Protein AF-G4ZUH8-F1 (afdb_monomer_lite)

Foldseek 3Di:
DPPPFDDWDKDFQKFFLCCLVCLVVVLVVCVVVVHDVVVSVCSNVVCCVQQVVVPPVGRSVVSRLVVSVVVVVVVCVVLVVVQKHKDKDQPDDQVVVCVVVVPDPRIGTRIMMTITHDDPVPDDPDDDDDDDCQQVDADVDPPHGPVVVVVPD

InterPro domains:
  IPR000415 Nitroreductase-like [G3DSA:3.40.109.10] (10-138)
  IPR000415 Nitroreductase-like [SSF55469] (45-144)
  IPR029479 Nitroreductase [PF00881] (33-117)
  IPR050461 Nitroreductase family, HadB/RutE subfamily [PTHR43543] (18-142)

Organism: Phytophthora sojae (strain P6497) (NCBI:txid1094619)

Sequence (153 aa):
MGPPAGPTCYSCVYVPPEPSKNVARMQQLNRDNGAPEPFVSKVPVLVELFSGEHDPNVSTEAWAYKQTTFAAAIFLYAAQVHGLATCPMEGLDQAKVKQALGIPDRYSIPVVVALGHVNPEAKPAKPSVRFPPSEIFFDGKFGQSLKKFFDEK

pLDDT: mean 86.59, std 12.74, range [37.97, 97.25]

Radius of gyration: 20.84 Å; chains: 1; bounding box: 55×41×50 Å

Secondary structure (DSSP, 8-state):
-PPP----EEEEEEE-S-GGGGHHHHHHHHHHTT--HHHHTTHHHHHHHHH-TT-TTS-HHHHHHHHHHHHHHHHHHHHHHTT-EEEEE--S-HHHHHHHHT--TT-EEEEEEEEE---GGG--SSPPP---HHHH-BSSSTT-B-HHHHS--

Structure (mmCIF, N/CA/C/O backbone):
data_AF-G4ZUH8-F1
#
_entry.id   AF-G4ZUH8-F1
#
loop_
_atom_site.group_PDB
_atom_site.id
_atom_site.type_symbol
_atom_site.label_atom_id
_atom_site.label_alt_id
_atom_site.label_comp_id
_atom_site.label_asym_id
_atom_site.label_entity_id
_atom_site.label_seq_id
_atom_site.pdbx_PDB_ins_code
_atom_site.Cartn_x
_atom_site.Cartn_y
_atom_site.Cartn_z
_atom_site.occupancy
_atom_site.B_iso_or_equiv
_atom_site.auth_seq_id
_atom_site.auth_comp_id
_atom_site.auth_asym_id
_atom_site.auth_atom_id
_atom_site.pdbx_PDB_model_num
ATOM 1 N N . MET A 1 1 ? -34.3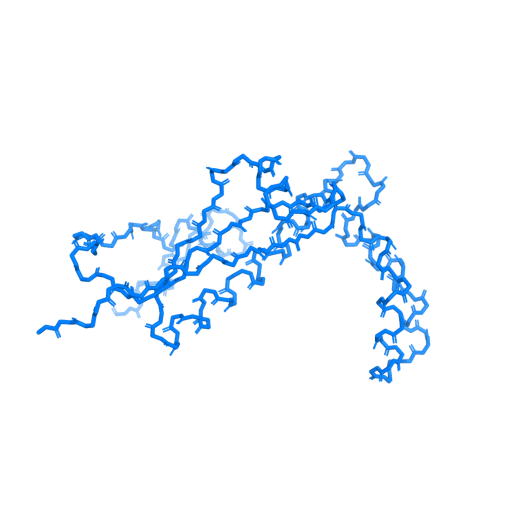27 -0.346 14.709 1.00 37.97 1 MET A N 1
ATOM 2 C CA . MET A 1 1 ? -33.098 -0.280 15.526 1.00 37.97 1 MET A CA 1
ATOM 3 C C . MET A 1 1 ? -31.991 -0.930 14.723 1.00 37.97 1 MET A C 1
ATOM 5 O O . MET A 1 1 ? -32.061 -2.131 14.504 1.00 37.97 1 MET A O 1
ATOM 9 N N . GLY A 1 2 ? -31.057 -0.142 14.183 1.00 45.31 2 GLY A N 1
ATOM 10 C CA . GLY A 1 2 ? -29.833 -0.707 13.610 1.00 45.31 2 GLY A CA 1
ATOM 11 C C . GLY A 1 2 ? -28.980 -1.330 14.721 1.00 45.31 2 GLY A C 1
ATOM 12 O O . GLY A 1 2 ? -29.156 -0.947 15.883 1.00 45.31 2 GLY A O 1
ATOM 13 N N . PRO A 1 3 ? -28.109 -2.302 14.409 1.00 44.09 3 PRO A N 1
ATOM 14 C CA . PRO A 1 3 ? -27.205 -2.858 15.406 1.00 44.09 3 PRO A CA 1
ATOM 15 C C . PRO A 1 3 ? -26.346 -1.733 16.017 1.00 44.09 3 PRO A C 1
ATOM 17 O O . PRO A 1 3 ? -26.005 -0.782 15.308 1.00 44.09 3 PRO A O 1
ATOM 20 N N . PRO A 1 4 ? -26.012 -1.807 17.319 1.00 44.34 4 PRO A N 1
ATOM 21 C CA . PRO A 1 4 ? -25.111 -0.847 17.949 1.00 44.34 4 PRO A CA 1
ATOM 22 C C . PRO A 1 4 ? -23.782 -0.815 17.188 1.00 44.34 4 PRO A C 1
ATOM 24 O O . PRO A 1 4 ? -23.327 -1.853 16.703 1.00 44.34 4 PRO A O 1
ATOM 27 N N . ALA A 1 5 ? -23.175 0.370 17.072 1.00 51.12 5 ALA A N 1
ATOM 28 C CA . ALA A 1 5 ? -21.850 0.535 16.486 1.00 51.12 5 ALA A CA 1
ATOM 29 C C . ALA A 1 5 ? -20.867 -0.396 17.216 1.00 51.12 5 ALA A C 1
ATOM 31 O O . ALA A 1 5 ? -20.489 -0.146 18.360 1.00 51.12 5 ALA A O 1
ATOM 32 N N . GLY A 1 6 ? -20.533 -1.522 16.580 1.00 48.47 6 GLY A N 1
ATOM 33 C CA . GLY A 1 6 ? -19.540 -2.462 17.084 1.00 48.47 6 GLY A CA 1
ATOM 34 C C . GLY A 1 6 ? -18.163 -1.795 17.184 1.00 48.47 6 GLY A C 1
ATOM 35 O O . GLY A 1 6 ? -17.965 -0.711 16.630 1.00 48.47 6 GLY A O 1
ATOM 36 N N . PRO A 1 7 ? -17.202 -2.413 17.888 1.00 48.88 7 PRO A N 1
ATOM 37 C CA . PRO A 1 7 ? -15.873 -1.839 18.049 1.00 48.88 7 PRO A CA 1
ATOM 38 C C . PRO A 1 7 ? -15.235 -1.582 16.678 1.00 48.88 7 PRO A C 1
ATOM 40 O O . PRO A 1 7 ? -15.105 -2.497 15.867 1.00 48.88 7 PRO A O 1
ATOM 43 N N . THR A 1 8 ? -14.835 -0.335 16.424 1.00 54.44 8 THR A N 1
ATOM 44 C CA . THR A 1 8 ? -13.987 0.005 15.279 1.00 54.44 8 THR A CA 1
ATOM 45 C C . THR A 1 8 ? -12.651 -0.700 15.468 1.00 54.44 8 THR A C 1
ATOM 47 O O . THR A 1 8 ? -11.906 -0.394 16.401 1.00 54.44 8 THR A O 1
ATOM 50 N N . CYS A 1 9 ? -12.345 -1.656 14.599 1.00 57.28 9 CYS A N 1
ATOM 51 C CA . CYS A 1 9 ? -11.037 -2.290 14.574 1.00 57.28 9 CYS A CA 1
ATOM 52 C C . CYS A 1 9 ? -10.100 -1.440 13.715 1.00 57.28 9 CYS A C 1
ATOM 54 O O . CYS A 1 9 ? -10.472 -0.986 12.633 1.00 57.28 9 CYS A O 1
ATOM 56 N N . TYR A 1 10 ? -8.872 -1.236 14.184 1.00 60.06 10 TYR A N 1
ATOM 57 C CA . TYR A 1 10 ? -7.825 -0.592 13.399 1.00 60.06 10 TYR A CA 1
ATOM 58 C C . TYR A 1 10 ? -6.856 -1.663 12.918 1.00 60.06 10 TYR A C 1
ATOM 60 O O . TYR A 1 10 ? -6.298 -2.409 13.720 1.00 60.06 10 TYR A O 1
ATOM 68 N N . SER A 1 11 ? -6.658 -1.739 11.607 1.00 62.66 11 SER A N 1
ATOM 69 C CA . SER A 1 11 ? -5.602 -2.548 11.004 1.00 62.66 11 SER A CA 1
ATOM 70 C C . SER A 1 11 ? -4.527 -1.620 10.471 1.00 62.66 11 SER A C 1
ATOM 72 O O . SER A 1 11 ? -4.829 -0.646 9.778 1.00 62.66 11 SER A O 1
ATOM 74 N N . CYS A 1 12 ? -3.273 -1.927 10.767 1.00 59.53 12 CYS A N 1
ATOM 75 C CA . CYS A 1 12 ? -2.148 -1.148 10.289 1.00 59.53 12 CYS A CA 1
ATOM 76 C C . CYS A 1 12 ? -1.300 -1.996 9.349 1.00 59.53 12 CYS A C 1
ATOM 78 O O . CYS A 1 12 ? -1.036 -3.167 9.632 1.00 59.53 12 CYS A O 1
ATOM 80 N N . VAL A 1 13 ? -0.898 -1.407 8.224 1.00 65.56 13 VAL A N 1
ATOM 81 C CA . VAL A 1 13 ? -0.045 -2.078 7.246 1.00 65.56 13 VAL A CA 1
ATOM 82 C C . VAL A 1 13 ? 1.353 -1.491 7.373 1.00 65.56 13 VAL A C 1
ATOM 84 O O . VAL A 1 13 ? 1.549 -0.297 7.169 1.00 65.56 13 VAL A O 1
ATOM 87 N N . TYR A 1 14 ? 2.316 -2.331 7.746 1.00 71.56 14 TYR A N 1
ATOM 88 C CA . TYR A 1 14 ? 3.704 -1.935 7.980 1.00 71.56 14 TYR A CA 1
ATOM 89 C C . TYR A 1 14 ? 4.593 -2.479 6.882 1.00 71.56 14 TYR A C 1
ATOM 91 O O . TYR A 1 14 ? 4.416 -3.625 6.465 1.00 71.56 14 TYR A O 1
ATOM 99 N N . VAL A 1 15 ? 5.604 -1.709 6.483 1.00 70.38 15 VAL A N 1
ATOM 100 C CA . VAL A 1 15 ? 6.644 -2.212 5.581 1.00 70.38 15 VAL A CA 1
ATOM 101 C C . VAL A 1 15 ? 8.032 -1.800 6.076 1.00 70.38 15 VAL A C 1
ATOM 103 O O . VAL A 1 15 ? 8.206 -0.679 6.563 1.00 70.38 15 VAL A O 1
ATOM 106 N N . PRO A 1 16 ? 9.021 -2.712 6.010 1.00 74.25 16 PRO A N 1
ATOM 107 C CA . PRO A 1 16 ? 10.403 -2.389 6.330 1.00 74.25 16 PRO A CA 1
ATOM 108 C C . PRO A 1 16 ? 11.065 -1.635 5.157 1.00 74.25 16 PRO A C 1
ATOM 110 O O . PRO A 1 16 ? 11.008 -2.125 4.029 1.00 74.25 16 PRO A O 1
ATOM 113 N N . PRO A 1 17 ? 11.756 -0.507 5.399 1.00 71.31 17 PRO A N 1
ATOM 114 C CA . PRO A 1 17 ? 12.544 0.217 4.409 1.00 71.31 17 PRO A CA 1
ATOM 115 C C . PRO A 1 17 ? 13.922 -0.426 4.162 1.00 71.31 17 PRO A C 1
ATOM 117 O O . PRO A 1 17 ? 14.688 0.087 3.364 1.00 71.31 17 PRO A O 1
ATOM 120 N N . GLU A 1 18 ? 14.232 -1.549 4.819 1.00 83.62 18 GLU A N 1
ATOM 121 C CA . GLU A 1 18 ? 15.442 -2.357 4.596 1.00 83.62 18 GLU A CA 1
ATOM 122 C C . GLU A 1 18 ? 15.037 -3.768 4.116 1.00 83.62 18 GLU A C 1
ATOM 124 O O . GLU A 1 18 ? 14.963 -4.706 4.933 1.00 83.62 18 GLU A O 1
ATOM 129 N N . PRO A 1 19 ? 14.635 -3.944 2.843 1.00 84.50 19 PRO A N 1
ATOM 130 C CA . PRO A 1 19 ? 14.162 -5.229 2.337 1.00 84.50 19 PRO A CA 1
ATOM 131 C C . PRO A 1 19 ? 15.251 -6.318 2.296 1.00 84.50 19 PRO A C 1
ATOM 133 O O . PRO A 1 19 ? 14.911 -7.496 2.443 1.00 84.50 19 PRO A O 1
ATOM 136 N N . SER A 1 20 ? 16.536 -5.961 2.220 1.00 87.56 20 SER A N 1
ATOM 137 C CA . SER A 1 20 ? 17.700 -6.863 2.257 1.00 87.56 20 SER A CA 1
ATOM 138 C C . SER A 1 20 ? 17.681 -7.808 3.461 1.00 87.56 20 SER A C 1
ATOM 140 O O . SER A 1 20 ? 17.909 -9.013 3.334 1.00 87.56 20 SER A O 1
ATOM 142 N N . LYS A 1 21 ? 17.283 -7.303 4.635 1.00 89.19 21 LYS A N 1
ATOM 143 C CA . LYS A 1 21 ? 17.152 -8.080 5.880 1.00 89.19 21 LYS A CA 1
ATOM 144 C C . LYS A 1 21 ? 16.085 -9.185 5.806 1.00 89.19 21 LYS A C 1
ATOM 146 O O . LYS A 1 21 ? 16.048 -10.048 6.679 1.00 89.19 21 LYS A O 1
ATOM 151 N N . ASN A 1 22 ? 15.226 -9.191 4.783 1.00 90.12 22 ASN A N 1
ATOM 152 C CA . ASN A 1 22 ? 14.228 -10.241 4.553 1.00 90.12 22 ASN A CA 1
ATOM 153 C C . ASN A 1 22 ? 14.648 -11.257 3.479 1.00 90.12 22 ASN A C 1
ATOM 155 O O . ASN A 1 22 ? 13.964 -12.269 3.322 1.00 90.12 22 ASN A O 1
ATOM 159 N N . VAL A 1 23 ? 15.750 -11.031 2.756 1.00 92.00 23 VAL A N 1
ATOM 160 C CA . VAL A 1 23 ? 16.172 -11.859 1.611 1.00 92.00 23 VAL A CA 1
ATOM 161 C C . VAL A 1 23 ? 16.322 -13.327 1.991 1.00 92.00 23 VAL A C 1
ATOM 163 O O . VAL A 1 23 ? 15.785 -14.186 1.298 1.00 92.00 23 VAL A O 1
ATOM 166 N N . ALA A 1 24 ? 16.955 -13.633 3.126 1.00 93.50 24 ALA A N 1
ATOM 167 C CA . ALA A 1 24 ? 17.110 -15.016 3.580 1.00 93.50 24 ALA A CA 1
ATOM 168 C C . ALA A 1 24 ? 15.751 -15.710 3.781 1.00 93.50 24 ALA A C 1
ATOM 170 O O . ALA A 1 24 ? 15.552 -16.854 3.362 1.00 93.50 24 ALA A O 1
ATOM 171 N N . ARG A 1 25 ? 14.778 -14.993 4.364 1.00 93.69 25 ARG A N 1
ATOM 172 C CA . ARG A 1 25 ? 13.414 -15.504 4.532 1.00 93.69 25 ARG A CA 1
ATOM 173 C C . ARG A 1 25 ? 12.710 -15.663 3.187 1.00 93.69 25 ARG A C 1
ATOM 175 O O . ARG A 1 25 ? 12.059 -16.681 2.980 1.00 93.69 25 ARG A O 1
ATOM 182 N N . MET A 1 26 ? 12.857 -14.706 2.272 1.00 91.94 26 MET A N 1
ATOM 183 C CA . MET A 1 26 ? 12.294 -14.791 0.921 1.00 91.94 26 MET A CA 1
ATOM 184 C C . MET A 1 26 ? 12.861 -15.980 0.146 1.00 91.94 26 MET A C 1
ATOM 186 O O . MET A 1 26 ? 12.105 -16.715 -0.480 1.00 91.94 26 MET A O 1
ATOM 190 N N . GLN A 1 27 ? 14.170 -16.211 0.206 1.00 95.38 27 GLN A N 1
ATOM 191 C CA . GLN A 1 27 ? 14.805 -17.362 -0.432 1.00 95.38 27 GLN A CA 1
ATOM 192 C C . GLN A 1 27 ? 14.269 -18.678 0.128 1.00 95.38 27 GLN A C 1
ATOM 194 O O . GLN A 1 27 ? 13.967 -19.585 -0.643 1.00 95.38 27 GLN A O 1
ATOM 199 N N . GLN A 1 28 ? 14.086 -18.761 1.450 1.00 95.75 28 GLN A N 1
ATOM 200 C CA . GLN A 1 28 ? 13.492 -19.940 2.068 1.00 95.75 28 GLN A CA 1
ATOM 201 C C . GLN A 1 28 ? 12.056 -20.173 1.594 1.00 95.75 28 GLN A C 1
ATOM 203 O O . GLN A 1 28 ? 11.749 -21.263 1.134 1.00 95.75 28 GLN A O 1
ATOM 208 N N . LEU A 1 29 ? 11.209 -19.140 1.624 1.00 95.19 29 LEU A N 1
ATOM 209 C CA . LEU A 1 29 ? 9.823 -19.235 1.157 1.00 95.19 29 LEU A CA 1
ATOM 210 C C . LEU A 1 29 ? 9.732 -19.660 -0.315 1.00 95.19 29 LEU A C 1
ATOM 212 O O . LEU A 1 29 ? 8.856 -20.437 -0.679 1.00 95.19 29 LEU A O 1
ATOM 216 N N . ASN A 1 30 ? 10.643 -19.177 -1.161 1.00 95.44 30 ASN A N 1
ATOM 217 C CA . ASN A 1 30 ? 10.690 -19.580 -2.563 1.00 95.44 30 ASN A CA 1
ATOM 218 C C . ASN A 1 30 ? 11.105 -21.047 -2.726 1.00 95.44 30 ASN A C 1
ATOM 220 O O . ASN A 1 30 ? 10.493 -21.750 -3.526 1.00 95.44 30 ASN A O 1
ATOM 224 N N . ARG A 1 31 ? 12.086 -21.531 -1.951 1.00 95.50 31 ARG A N 1
ATOM 225 C CA . ARG A 1 31 ? 12.437 -22.961 -1.930 1.00 95.50 31 ARG A CA 1
ATOM 226 C C . ARG A 1 31 ? 11.272 -23.822 -1.450 1.00 95.50 31 ARG A C 1
ATOM 228 O O . ARG A 1 31 ? 10.960 -24.814 -2.100 1.00 95.50 31 ARG A O 1
ATOM 235 N N . ASP A 1 32 ? 10.600 -23.413 -0.376 1.00 96.69 32 ASP A N 1
ATOM 236 C CA . ASP A 1 32 ? 9.435 -24.119 0.174 1.00 96.69 32 ASP A CA 1
ATOM 237 C C . ASP A 1 32 ? 8.285 -24.191 -0.850 1.00 96.69 32 ASP A C 1
ATOM 239 O O .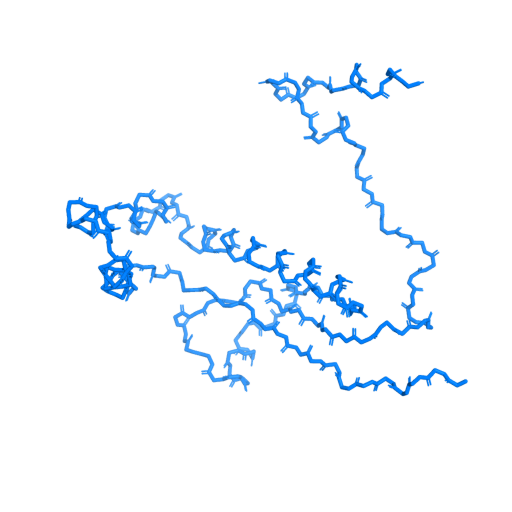 ASP A 1 32 ? 7.560 -25.181 -0.907 1.00 96.69 32 ASP A O 1
ATOM 243 N N . ASN A 1 33 ? 8.158 -23.176 -1.712 1.00 95.69 33 ASN A N 1
ATOM 244 C CA . ASN A 1 33 ? 7.201 -23.134 -2.820 1.00 95.69 33 ASN A CA 1
ATOM 245 C C . ASN A 1 33 ? 7.673 -23.883 -4.091 1.00 95.69 33 ASN A C 1
ATOM 247 O O . ASN A 1 33 ? 7.024 -23.804 -5.132 1.00 95.69 33 ASN A O 1
ATOM 251 N N . GLY A 1 34 ? 8.810 -24.585 -4.042 1.00 95.38 34 GLY A N 1
ATOM 252 C CA . GLY A 1 34 ? 9.346 -25.363 -5.164 1.00 95.38 34 GLY A CA 1
ATOM 253 C C . GLY A 1 34 ? 10.021 -24.535 -6.263 1.00 95.38 34 GLY A C 1
ATOM 254 O O . GLY A 1 34 ? 10.165 -25.016 -7.388 1.00 95.38 34 GLY A O 1
ATOM 255 N N . ALA A 1 35 ? 10.430 -23.294 -5.978 1.00 95.12 35 ALA A N 1
ATOM 256 C CA . ALA A 1 35 ? 11.146 -22.477 -6.953 1.00 95.12 35 ALA A CA 1
ATOM 257 C C . ALA A 1 35 ? 12.533 -23.075 -7.273 1.00 95.12 35 ALA A C 1
ATOM 259 O O . ALA A 1 35 ? 13.225 -23.553 -6.371 1.00 95.12 35 ALA A O 1
ATOM 260 N N . PRO A 1 36 ? 12.986 -23.014 -8.539 1.00 96.19 36 PRO A N 1
ATOM 261 C CA . PRO A 1 36 ? 14.283 -23.554 -8.930 1.00 96.19 36 PRO A CA 1
ATOM 262 C C . PRO A 1 36 ? 15.432 -22.720 -8.337 1.00 96.19 36 PRO A C 1
ATOM 264 O O . PRO A 1 36 ? 15.382 -21.489 -8.328 1.00 96.19 36 PRO A O 1
ATOM 267 N N . GLU A 1 37 ? 16.513 -23.374 -7.901 1.00 94.00 37 GLU A N 1
ATOM 268 C CA . GLU A 1 37 ? 17.648 -22.707 -7.236 1.00 94.00 37 GLU A CA 1
ATOM 269 C C . GLU A 1 37 ? 18.278 -21.548 -8.046 1.00 94.00 37 GLU A C 1
ATOM 271 O O . GLU A 1 37 ? 18.604 -20.521 -7.450 1.00 94.00 37 GLU A O 1
ATOM 276 N N . PRO A 1 38 ? 18.381 -21.605 -9.394 1.00 95.81 38 PRO A N 1
ATOM 277 C CA . PRO A 1 38 ? 18.839 -20.465 -10.195 1.00 95.81 38 PRO A CA 1
ATOM 278 C C . PRO A 1 38 ? 17.984 -19.194 -10.075 1.00 95.81 38 PRO A C 1
ATOM 280 O O . PRO A 1 38 ? 18.463 -18.107 -10.396 1.00 95.81 38 PRO A O 1
ATOM 283 N N . PHE A 1 39 ? 16.716 -19.311 -9.672 1.00 93.81 39 PHE A N 1
ATOM 284 C CA . PHE A 1 39 ? 15.871 -18.163 -9.347 1.00 93.81 39 PHE A CA 1
ATOM 285 C C . PHE A 1 39 ? 16.131 -17.688 -7.915 1.00 93.81 39 PHE A C 1
ATOM 287 O O . PHE A 1 39 ? 16.344 -16.499 -7.688 1.00 93.81 39 PHE A O 1
ATOM 294 N N . VAL A 1 40 ? 16.175 -18.618 -6.957 1.00 94.69 40 VAL A N 1
ATOM 295 C CA . VAL A 1 40 ? 16.397 -18.326 -5.531 1.00 94.69 40 VAL A CA 1
ATOM 296 C C . VAL A 1 40 ? 17.724 -17.592 -5.306 1.00 94.69 40 VAL A C 1
ATOM 298 O O . VAL A 1 40 ? 17.786 -16.631 -4.535 1.00 94.69 40 VAL A O 1
ATOM 301 N N . SER A 1 41 ? 18.775 -17.978 -6.029 1.00 94.44 41 SER A N 1
ATOM 302 C CA . SER A 1 41 ? 20.085 -17.323 -5.972 1.00 94.44 41 SER A CA 1
ATOM 303 C C . SER A 1 41 ? 20.079 -15.887 -6.506 1.00 94.44 41 SER A C 1
ATOM 305 O O . SER A 1 41 ? 20.924 -15.088 -6.110 1.00 94.44 41 SER A O 1
ATOM 307 N N . LYS A 1 42 ? 19.106 -15.526 -7.355 1.00 95.50 42 LYS A N 1
ATOM 308 C CA . LYS A 1 42 ? 18.937 -14.171 -7.906 1.00 95.50 42 LYS A CA 1
ATOM 309 C C . LYS A 1 42 ? 18.064 -13.261 -7.048 1.00 95.50 42 LYS A C 1
ATOM 311 O O . LYS A 1 42 ? 18.091 -12.053 -7.260 1.00 95.50 42 LYS A O 1
ATOM 316 N N . VAL A 1 43 ? 17.325 -13.800 -6.076 1.00 92.75 43 VAL A N 1
ATOM 317 C CA . VAL A 1 43 ? 16.462 -13.014 -5.173 1.00 92.75 43 VAL A CA 1
ATOM 318 C C . VAL A 1 43 ? 17.175 -11.801 -4.553 1.00 92.75 43 VAL A C 1
ATOM 320 O O . VAL A 1 43 ? 16.581 -10.729 -4.599 1.00 92.75 43 VAL A O 1
ATOM 323 N N . PRO A 1 44 ? 18.423 -11.892 -4.041 1.00 91.94 44 PRO A N 1
ATOM 324 C CA . PRO A 1 44 ? 19.110 -10.725 -3.484 1.00 91.94 44 PRO A CA 1
ATOM 325 C C . PRO A 1 44 ? 19.267 -9.591 -4.508 1.00 91.94 44 PRO A C 1
ATOM 327 O O . PRO A 1 44 ? 18.939 -8.446 -4.220 1.00 91.94 44 PRO A O 1
ATOM 330 N N . VAL A 1 45 ? 19.692 -9.929 -5.731 1.00 91.50 45 VAL A N 1
ATOM 331 C CA . VAL A 1 45 ? 19.901 -8.965 -6.825 1.00 91.50 45 VAL A CA 1
ATOM 332 C C . VAL A 1 45 ? 18.580 -8.343 -7.272 1.00 91.50 45 VAL A C 1
ATOM 334 O O . VAL A 1 45 ? 18.524 -7.152 -7.556 1.00 91.50 45 VAL A O 1
ATOM 337 N N . LEU A 1 46 ? 17.507 -9.136 -7.331 1.00 90.88 46 LEU A N 1
ATOM 338 C CA . LEU A 1 46 ? 16.182 -8.636 -7.694 1.00 90.88 46 LEU A CA 1
ATOM 339 C C . LEU A 1 46 ? 15.639 -7.669 -6.641 1.00 90.88 46 LEU A C 1
ATOM 341 O O . LEU A 1 46 ? 15.091 -6.633 -7.003 1.00 90.88 46 LEU A O 1
ATOM 345 N N . VAL A 1 47 ? 15.789 -7.999 -5.355 1.00 89.81 47 VAL A N 1
ATOM 346 C CA . VAL A 1 47 ? 15.347 -7.121 -4.266 1.00 89.81 47 VAL A CA 1
ATOM 347 C C . VAL A 1 47 ? 16.054 -5.776 -4.361 1.00 89.81 47 VAL A C 1
ATOM 349 O O . VAL A 1 47 ? 15.360 -4.769 -4.410 1.00 89.81 47 VAL A O 1
ATOM 352 N N . GLU A 1 48 ? 17.382 -5.774 -4.489 1.00 88.31 48 GLU A N 1
ATOM 353 C CA . GLU A 1 48 ? 18.180 -4.553 -4.653 1.00 88.31 48 GLU A CA 1
ATOM 354 C C . GLU A 1 48 ? 17.721 -3.730 -5.867 1.00 88.31 48 GLU A C 1
ATOM 356 O O . GLU A 1 48 ? 17.435 -2.539 -5.756 1.00 88.31 48 GLU A O 1
ATOM 361 N N . LEU A 1 49 ? 17.577 -4.382 -7.028 1.00 89.19 49 LEU A N 1
ATOM 362 C CA . LEU A 1 49 ? 17.209 -3.726 -8.282 1.00 89.19 49 LEU A CA 1
ATOM 363 C C . LEU A 1 49 ? 15.853 -3.013 -8.201 1.00 89.19 49 LEU A C 1
ATOM 365 O O . LEU A 1 49 ? 15.681 -1.946 -8.785 1.00 89.19 49 LEU A O 1
ATOM 369 N N . PHE A 1 50 ? 14.873 -3.613 -7.524 1.00 87.62 50 PHE A N 1
ATOM 370 C CA . PHE A 1 50 ? 13.530 -3.042 -7.447 1.00 87.62 50 PHE A CA 1
ATOM 371 C C . PHE A 1 50 ? 13.360 -2.063 -6.293 1.00 87.62 50 PHE A C 1
ATOM 373 O O . PHE A 1 50 ? 12.600 -1.107 -6.443 1.00 87.62 50 PHE A O 1
ATOM 380 N N . SER A 1 51 ? 14.007 -2.312 -5.154 1.00 87.50 51 SER A N 1
ATOM 381 C CA . SER A 1 51 ? 13.879 -1.466 -3.971 1.00 87.50 51 SER A CA 1
ATOM 382 C C . SER A 1 51 ? 14.752 -0.216 -4.040 1.00 87.50 51 SER A C 1
ATOM 384 O O . SER A 1 51 ? 14.443 0.770 -3.367 1.00 87.50 51 SER A O 1
ATOM 386 N N . GLY A 1 52 ? 15.827 -0.257 -4.836 1.00 87.06 52 GLY A N 1
ATOM 387 C CA . GLY A 1 52 ? 16.868 0.766 -4.823 1.00 87.06 52 GLY A CA 1
ATOM 388 C C . GLY A 1 52 ? 17.525 0.895 -3.450 1.00 87.06 52 GLY A C 1
ATOM 389 O O . GLY A 1 52 ? 18.002 1.972 -3.105 1.00 87.06 52 GLY A O 1
ATOM 390 N N . GLU A 1 53 ? 17.483 -0.158 -2.625 1.00 83.88 53 GLU A N 1
ATOM 391 C CA . GLU A 1 53 ? 18.238 -0.194 -1.373 1.00 83.88 53 GLU A CA 1
ATOM 392 C C . GLU A 1 53 ? 19.712 0.083 -1.693 1.00 83.88 53 GLU A C 1
ATOM 394 O O . GLU A 1 53 ? 20.232 -0.394 -2.693 1.00 83.88 53 GLU A O 1
ATOM 399 N N . HIS A 1 54 ? 20.344 0.956 -0.907 1.00 85.50 54 HIS A N 1
ATOM 400 C CA . HIS A 1 54 ? 21.701 1.483 -1.127 1.00 85.50 54 HIS A CA 1
ATOM 401 C C . HIS A 1 54 ? 21.924 2.419 -2.337 1.00 85.50 54 HIS A C 1
ATOM 403 O O . HIS A 1 54 ? 23.039 2.927 -2.480 1.00 85.50 54 HIS A O 1
ATOM 409 N N . ASP A 1 55 ? 20.917 2.735 -3.162 1.00 86.44 55 ASP A N 1
ATOM 410 C CA . ASP A 1 55 ? 21.036 3.788 -4.184 1.00 86.44 55 ASP A CA 1
ATOM 411 C C . ASP A 1 55 ? 20.763 5.172 -3.559 1.00 86.44 55 ASP A C 1
ATOM 413 O O . ASP A 1 55 ? 19.648 5.434 -3.101 1.00 86.44 55 ASP A O 1
ATOM 417 N N . PRO A 1 56 ? 21.734 6.107 -3.549 1.00 85.25 56 PRO A N 1
ATOM 418 C CA . PRO A 1 56 ? 21.539 7.433 -2.960 1.00 85.25 56 PRO A CA 1
ATOM 419 C C . PRO A 1 56 ? 20.492 8.294 -3.689 1.00 85.25 56 PRO A C 1
ATOM 421 O O . PRO A 1 56 ? 20.052 9.303 -3.140 1.00 85.25 56 PRO A O 1
ATOM 424 N N . ASN A 1 57 ? 20.093 7.927 -4.911 1.00 88.56 57 ASN A N 1
ATOM 425 C CA . ASN A 1 57 ? 19.106 8.656 -5.710 1.00 88.56 57 ASN A CA 1
ATOM 426 C C . ASN A 1 57 ? 17.690 8.074 -5.596 1.00 88.56 57 ASN A C 1
ATOM 428 O O . ASN A 1 57 ? 16.745 8.666 -6.125 1.00 88.56 57 ASN A O 1
ATOM 432 N N . VAL A 1 58 ? 17.523 6.925 -4.933 1.00 84.75 58 VAL A N 1
ATOM 433 C CA . VAL A 1 58 ? 16.239 6.227 -4.828 1.00 84.75 58 VAL A CA 1
ATOM 434 C C . VAL A 1 58 ? 15.857 6.072 -3.363 1.00 84.75 58 VAL A C 1
ATOM 436 O O . VAL A 1 58 ? 16.595 5.538 -2.547 1.00 84.75 58 VAL A O 1
ATOM 439 N N . SER A 1 59 ? 14.653 6.520 -3.010 1.00 88.19 59 SER A N 1
ATOM 440 C CA . SER A 1 59 ? 14.123 6.297 -1.666 1.00 88.19 59 SER A CA 1
ATOM 441 C C . SER A 1 59 ? 13.514 4.899 -1.568 1.00 88.19 59 SER A C 1
ATOM 443 O O . SER A 1 59 ? 12.408 4.652 -2.060 1.00 88.19 59 SER A O 1
ATOM 445 N N . THR A 1 60 ? 14.210 3.995 -0.877 1.00 89.00 60 THR A N 1
ATOM 446 C CA . THR A 1 60 ? 13.687 2.663 -0.532 1.00 89.00 60 THR A CA 1
ATOM 447 C C . THR A 1 60 ? 12.397 2.752 0.280 1.00 89.00 60 THR A C 1
ATOM 449 O O . THR A 1 60 ? 11.501 1.925 0.114 1.00 89.00 60 THR A O 1
ATOM 452 N N . GLU A 1 61 ? 12.245 3.792 1.106 1.00 87.88 61 GLU A N 1
ATOM 453 C CA . GLU A 1 61 ? 11.001 4.059 1.831 1.00 87.88 61 GLU A CA 1
ATOM 454 C C . GLU A 1 61 ? 9.843 4.385 0.875 1.00 87.88 61 GLU A C 1
ATOM 456 O O . GLU A 1 61 ? 8.768 3.796 0.988 1.00 87.88 61 GLU A O 1
ATOM 461 N N . ALA A 1 62 ? 10.055 5.254 -0.119 1.00 88.88 62 ALA A N 1
ATOM 462 C CA . ALA A 1 62 ? 9.023 5.580 -1.104 1.00 88.88 62 ALA A CA 1
ATOM 463 C C . ALA A 1 62 ? 8.617 4.356 -1.943 1.00 88.88 62 ALA A C 1
ATOM 465 O O . ALA A 1 62 ? 7.434 4.163 -2.248 1.00 88.88 62 ALA A O 1
ATOM 466 N N . TRP A 1 63 ? 9.582 3.500 -2.297 1.00 90.19 63 TRP A N 1
ATOM 467 C CA . TRP A 1 63 ? 9.289 2.213 -2.928 1.00 90.19 63 TRP A CA 1
ATOM 468 C C . TRP A 1 63 ? 8.439 1.326 -2.013 1.00 90.19 63 TRP A C 1
ATOM 470 O O . TRP A 1 63 ? 7.384 0.847 -2.436 1.00 90.19 63 TRP A O 1
ATOM 480 N N . ALA A 1 64 ? 8.858 1.158 -0.758 1.00 90.12 64 ALA A N 1
ATOM 481 C CA . ALA A 1 64 ? 8.158 0.369 0.246 1.00 90.12 64 ALA A CA 1
ATOM 482 C C . ALA A 1 64 ? 6.703 0.831 0.410 1.00 90.12 64 ALA A C 1
ATOM 484 O O . ALA A 1 64 ? 5.791 0.013 0.339 1.00 90.12 64 ALA A O 1
ATOM 485 N N . TYR A 1 65 ? 6.465 2.138 0.528 1.00 91.38 65 TYR A N 1
ATOM 486 C CA . TYR A 1 65 ? 5.127 2.721 0.672 1.00 91.38 65 TYR A CA 1
ATOM 487 C C . TYR A 1 65 ? 4.221 2.411 -0.526 1.00 91.38 65 TYR A C 1
ATOM 489 O O . TYR A 1 65 ? 3.043 2.080 -0.357 1.00 91.38 65 TYR A O 1
ATOM 497 N N . LYS A 1 66 ? 4.768 2.465 -1.748 1.00 90.56 66 LYS A N 1
ATOM 498 C CA . LYS A 1 66 ? 4.033 2.096 -2.966 1.00 90.56 66 LYS A CA 1
ATOM 499 C C . LYS A 1 66 ? 3.604 0.628 -2.932 1.00 90.56 66 LYS A C 1
ATOM 501 O O . LYS A 1 66 ? 2.443 0.339 -3.210 1.00 90.56 66 LYS A O 1
ATOM 506 N N . GLN A 1 67 ? 4.504 -0.279 -2.541 1.00 91.00 67 GLN A N 1
ATOM 507 C CA . GLN A 1 67 ? 4.170 -1.701 -2.389 1.00 91.00 67 GLN A CA 1
ATOM 508 C C . GLN A 1 67 ? 3.086 -1.908 -1.321 1.00 91.00 67 GLN A C 1
ATOM 510 O O . GLN A 1 67 ? 2.116 -2.631 -1.554 1.00 91.00 67 GLN A O 1
ATOM 515 N N . THR A 1 68 ? 3.191 -1.210 -0.184 1.00 91.44 68 THR A N 1
ATOM 516 C CA . THR A 1 68 ? 2.182 -1.243 0.885 1.00 91.44 68 THR A CA 1
ATOM 517 C C . THR A 1 68 ? 0.805 -0.821 0.401 1.00 91.44 68 THR A C 1
ATOM 519 O O . THR A 1 68 ? -0.200 -1.420 0.777 1.00 91.44 68 THR A O 1
ATOM 522 N N . THR A 1 69 ? 0.752 0.206 -0.448 1.00 91.75 69 THR A N 1
ATOM 523 C CA . THR A 1 69 ? -0.504 0.771 -0.949 1.00 91.75 69 THR A CA 1
ATOM 524 C C . THR A 1 69 ? -1.294 -0.252 -1.763 1.00 91.75 69 THR A C 1
ATOM 526 O O . THR A 1 69 ? -2.518 -0.292 -1.657 1.00 91.75 69 THR A O 1
ATOM 529 N N . PHE A 1 70 ? -0.627 -1.138 -2.512 1.00 92.69 70 PHE A N 1
ATOM 530 C CA . PHE A 1 70 ? -1.313 -2.228 -3.213 1.00 92.69 70 PHE A CA 1
ATOM 531 C C . PHE A 1 70 ? -1.986 -3.201 -2.240 1.00 92.69 70 PHE A C 1
ATOM 533 O O . PHE A 1 70 ? -3.160 -3.527 -2.414 1.00 92.69 70 PHE A O 1
ATOM 540 N N . ALA A 1 71 ? -1.280 -3.615 -1.185 1.00 92.12 71 ALA A N 1
ATOM 541 C CA . ALA A 1 71 ? -1.843 -4.488 -0.156 1.00 92.12 71 ALA A CA 1
ATOM 542 C C . ALA A 1 71 ? -2.999 -3.809 0.599 1.00 92.12 71 ALA A C 1
ATOM 544 O O . ALA A 1 71 ? -4.050 -4.418 0.805 1.00 92.12 71 ALA A O 1
ATOM 545 N N . ALA A 1 72 ? -2.839 -2.531 0.954 1.00 94.00 72 ALA A N 1
ATOM 546 C CA . ALA A 1 72 ? -3.884 -1.744 1.595 1.00 94.00 72 ALA A CA 1
ATOM 547 C C . ALA A 1 72 ? -5.125 -1.628 0.696 1.00 94.00 72 ALA A C 1
ATOM 549 O O . ALA A 1 72 ? -6.230 -1.883 1.159 1.00 94.00 72 ALA A O 1
ATOM 550 N N . ALA A 1 73 ? -4.965 -1.335 -0.599 1.00 95.25 73 ALA A N 1
ATOM 551 C CA . ALA A 1 73 ? -6.080 -1.263 -1.542 1.00 95.25 73 ALA A CA 1
ATOM 552 C C . ALA A 1 73 ? -6.839 -2.596 -1.649 1.00 95.25 73 ALA A C 1
ATOM 554 O O . ALA A 1 73 ? -8.069 -2.599 -1.608 1.00 95.25 73 ALA A O 1
ATOM 555 N N . ILE A 1 74 ? -6.127 -3.728 -1.718 1.00 96.12 74 ILE A N 1
ATOM 556 C CA . ILE A 1 74 ? -6.745 -5.064 -1.709 1.00 96.12 74 ILE A CA 1
ATOM 557 C C . ILE A 1 74 ? -7.564 -5.269 -0.431 1.00 96.12 74 ILE A C 1
ATOM 559 O O . ILE A 1 74 ? -8.702 -5.727 -0.504 1.00 96.12 74 ILE A O 1
ATOM 563 N N . PHE A 1 75 ? -7.024 -4.883 0.727 1.00 95.19 75 PHE A N 1
ATOM 564 C CA . PHE A 1 75 ? -7.744 -4.952 1.995 1.00 95.19 75 PHE A CA 1
ATOM 565 C C . PHE A 1 75 ? -9.011 -4.082 2.004 1.00 95.19 75 PHE A C 1
ATOM 567 O O . PHE A 1 75 ? -10.062 -4.558 2.430 1.00 95.19 75 PHE A O 1
ATOM 574 N N . LEU A 1 76 ? -8.953 -2.848 1.487 1.00 95.75 76 LEU A N 1
ATOM 575 C CA . LEU A 1 76 ? -10.122 -1.962 1.379 1.00 95.75 76 LEU A CA 1
ATOM 576 C C . LEU A 1 76 ? -11.224 -2.590 0.508 1.00 95.75 76 LEU A C 1
ATOM 578 O O . LEU A 1 76 ? -12.396 -2.584 0.888 1.00 95.75 76 LEU A O 1
ATOM 582 N N . TYR A 1 77 ? -10.859 -3.179 -0.637 1.00 96.44 77 TYR A N 1
ATOM 583 C CA . TYR A 1 77 ? -11.819 -3.870 -1.502 1.00 96.44 77 TYR A CA 1
ATOM 584 C C . TYR A 1 77 ? -12.389 -5.131 -0.845 1.00 96.44 77 TYR A C 1
ATOM 586 O O . TYR A 1 77 ? -13.597 -5.355 -0.917 1.00 96.44 77 TYR A O 1
ATOM 594 N N . ALA A 1 78 ? -11.551 -5.922 -0.170 1.00 96.56 78 ALA A N 1
ATOM 595 C CA . ALA A 1 78 ? -11.989 -7.100 0.573 1.00 96.56 78 ALA A CA 1
ATOM 596 C C . ALA A 1 78 ? -12.992 -6.720 1.678 1.00 96.56 78 ALA A C 1
ATOM 598 O O . ALA A 1 78 ? -14.072 -7.298 1.769 1.00 96.56 78 ALA A O 1
ATOM 599 N N . ALA A 1 79 ? -12.688 -5.697 2.476 1.00 95.31 79 ALA A N 1
ATOM 600 C CA . ALA A 1 79 ? -13.594 -5.198 3.507 1.00 95.31 79 ALA A CA 1
ATOM 601 C C . ALA A 1 79 ? -14.955 -4.778 2.927 1.00 95.31 79 ALA A C 1
ATOM 603 O O . ALA A 1 79 ? -15.999 -5.184 3.442 1.00 95.31 79 ALA A O 1
ATOM 604 N N . GLN A 1 80 ? -14.944 -4.042 1.812 1.00 94.31 80 GLN A N 1
ATOM 605 C CA . GLN A 1 80 ? -16.160 -3.587 1.141 1.00 94.31 80 GLN A CA 1
ATOM 606 C C . GLN A 1 80 ? -17.040 -4.755 0.668 1.00 94.31 80 GLN A C 1
ATOM 608 O O . GLN A 1 80 ? -18.251 -4.727 0.892 1.00 94.31 80 GLN A O 1
ATOM 613 N N . VAL A 1 81 ? -16.468 -5.798 0.045 1.00 97.25 81 VAL A N 1
ATOM 614 C CA . VAL A 1 81 ? -17.261 -6.968 -0.398 1.00 97.25 81 VAL A CA 1
ATOM 615 C C . VAL A 1 81 ? -17.819 -7.777 0.775 1.00 97.25 81 VAL A C 1
ATOM 617 O O . VAL A 1 81 ? -18.843 -8.439 0.629 1.00 97.25 81 VAL A O 1
ATOM 620 N N . HIS A 1 82 ? -17.198 -7.674 1.952 1.00 95.44 82 HIS A N 1
ATOM 621 C CA . HIS A 1 82 ? -17.683 -8.260 3.201 1.00 95.44 82 HIS A CA 1
ATOM 622 C C . HIS A 1 82 ? -18.652 -7.350 3.981 1.00 95.44 82 HIS A C 1
ATOM 624 O O . HIS A 1 82 ? -19.016 -7.668 5.113 1.00 95.44 82 HIS A O 1
ATOM 630 N N . GLY A 1 83 ? -19.111 -6.238 3.394 1.00 93.31 83 GLY A N 1
ATOM 631 C CA . GLY A 1 83 ? -20.105 -5.352 4.010 1.00 93.31 83 GLY A CA 1
ATOM 632 C C . GLY A 1 83 ? -19.553 -4.467 5.132 1.00 93.31 83 GLY A C 1
ATOM 633 O O . GLY A 1 83 ? -20.319 -3.977 5.968 1.00 93.31 83 GLY A O 1
ATOM 634 N N . LEU A 1 84 ? -18.236 -4.261 5.162 1.00 94.00 84 LEU A N 1
ATOM 635 C CA . LEU A 1 84 ? -17.561 -3.368 6.095 1.00 94.00 84 LEU A CA 1
ATOM 636 C C . LEU A 1 84 ? -17.202 -2.049 5.405 1.00 94.00 84 LEU A C 1
ATOM 638 O O . LEU A 1 84 ? -16.865 -2.011 4.226 1.00 94.00 84 LEU A O 1
ATOM 642 N N . ALA A 1 85 ? -17.248 -0.963 6.168 1.00 92.12 85 ALA A N 1
ATOM 643 C CA . ALA A 1 85 ? -16.723 0.332 5.776 1.00 92.12 85 ALA A CA 1
ATOM 644 C C . ALA A 1 85 ? -15.284 0.495 6.258 1.00 92.12 85 ALA A C 1
ATOM 646 O O . ALA A 1 85 ? -14.917 0.046 7.346 1.00 92.12 85 ALA A O 1
ATOM 647 N N . THR A 1 86 ? -14.493 1.205 5.457 1.00 94.06 86 THR A N 1
ATOM 648 C CA . THR A 1 86 ? -13.088 1.490 5.743 1.00 94.06 86 THR A CA 1
ATOM 649 C C . THR A 1 86 ? -12.759 2.966 5.596 1.00 94.06 86 THR A C 1
ATOM 651 O O . THR A 1 86 ? -13.288 3.629 4.702 1.00 94.06 86 THR A O 1
ATOM 654 N N . CYS A 1 87 ? -11.820 3.456 6.405 1.00 92.81 87 CYS A N 1
ATOM 655 C CA . CYS A 1 87 ? -11.233 4.787 6.268 1.00 92.81 87 CYS A CA 1
ATOM 656 C C . CYS A 1 87 ? -9.697 4.694 6.366 1.00 92.81 87 CYS A C 1
ATOM 658 O O . CYS A 1 87 ? -9.187 4.488 7.473 1.00 92.81 87 CYS A O 1
ATOM 660 N N . PRO A 1 88 ? -8.955 4.785 5.244 1.00 94.12 88 PRO A N 1
ATOM 661 C CA . PRO A 1 88 ? -7.499 4.887 5.274 1.00 94.12 88 PRO A CA 1
ATOM 662 C C . PRO A 1 88 ? -7.067 6.273 5.774 1.00 94.12 88 PRO A C 1
ATOM 664 O O . PRO A 1 88 ? -7.624 7.291 5.365 1.00 94.12 88 PRO A O 1
ATOM 667 N N . MET A 1 89 ? -6.077 6.309 6.664 1.00 93.25 89 MET A N 1
ATOM 668 C CA . MET A 1 89 ? -5.592 7.510 7.341 1.00 93.25 89 MET A CA 1
ATOM 669 C C . MET A 1 89 ? -4.062 7.551 7.318 1.00 93.25 89 MET A C 1
ATOM 671 O O . MET A 1 89 ? -3.407 6.616 7.776 1.00 93.25 89 MET A O 1
ATOM 675 N N . GLU A 1 90 ? -3.511 8.659 6.824 1.00 92.31 90 GLU A N 1
ATOM 676 C CA . GLU A 1 90 ? -2.059 8.899 6.730 1.00 92.31 90 GLU A CA 1
ATOM 677 C C . GLU A 1 90 ? -1.581 9.995 7.702 1.00 92.31 90 GLU A C 1
ATOM 679 O O . GLU A 1 90 ? -0.417 10.029 8.087 1.00 92.31 90 GLU A O 1
ATOM 684 N N . GLY A 1 91 ? -2.482 10.887 8.139 1.00 91.81 91 GLY A N 1
ATOM 685 C CA . GLY A 1 91 ? -2.182 12.032 9.010 1.00 91.81 91 GLY A CA 1
ATOM 686 C C . GLY A 1 91 ? -1.962 11.656 10.478 1.00 91.81 91 GLY A C 1
ATOM 687 O O . GLY A 1 91 ? -2.710 12.106 11.343 1.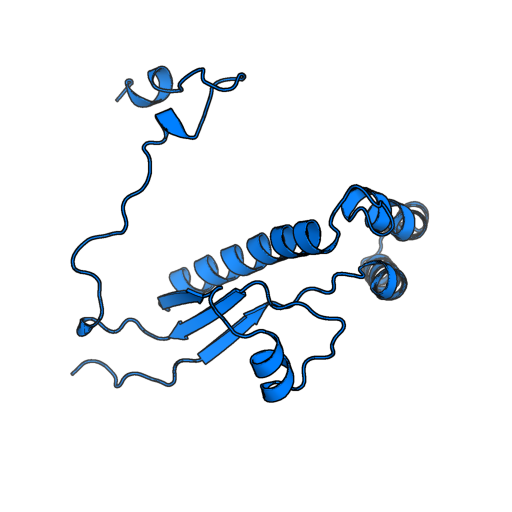00 91.81 91 GLY A O 1
ATOM 688 N N . LEU A 1 92 ? -0.973 10.806 10.754 1.00 91.12 92 LEU A N 1
ATOM 689 C CA . LEU A 1 92 ? -0.694 10.230 12.071 1.00 91.12 92 LEU A CA 1
ATOM 690 C C . LEU A 1 92 ? 0.736 10.505 12.559 1.00 91.12 92 LEU A C 1
ATOM 692 O O . LEU A 1 92 ? 1.666 10.677 11.776 1.00 91.12 92 LEU A O 1
ATOM 696 N N . ASP A 1 93 ? 0.915 10.499 13.882 1.00 94.06 93 ASP A N 1
ATOM 697 C CA . ASP A 1 93 ? 2.230 10.537 14.531 1.00 94.06 93 ASP A CA 1
ATOM 698 C C . ASP A 1 93 ? 2.800 9.114 14.596 1.00 94.06 93 ASP A C 1
ATOM 700 O O . ASP A 1 93 ? 2.440 8.318 15.471 1.00 94.06 93 ASP A O 1
ATOM 704 N N . GLN A 1 94 ? 3.671 8.774 13.641 1.00 92.12 94 GLN A N 1
ATOM 705 C CA . GLN A 1 94 ? 4.196 7.414 13.516 1.00 92.12 94 GLN A CA 1
ATOM 706 C C . GLN A 1 94 ? 4.953 6.969 14.771 1.00 92.12 94 GLN A C 1
ATOM 708 O O . GLN A 1 94 ? 4.836 5.811 15.159 1.00 92.12 94 GLN A O 1
ATOM 713 N N . ALA A 1 95 ? 5.694 7.864 15.432 1.00 93.12 95 ALA A N 1
ATOM 714 C CA . ALA A 1 95 ? 6.472 7.515 16.619 1.00 93.12 95 ALA A CA 1
ATOM 715 C C . ALA A 1 95 ? 5.559 7.081 17.772 1.00 93.12 95 ALA A C 1
ATOM 717 O O . ALA A 1 95 ? 5.797 6.048 18.401 1.00 93.12 95 ALA A O 1
ATOM 718 N N . LYS A 1 96 ? 4.459 7.811 17.997 1.00 95.38 96 LYS A N 1
ATOM 719 C 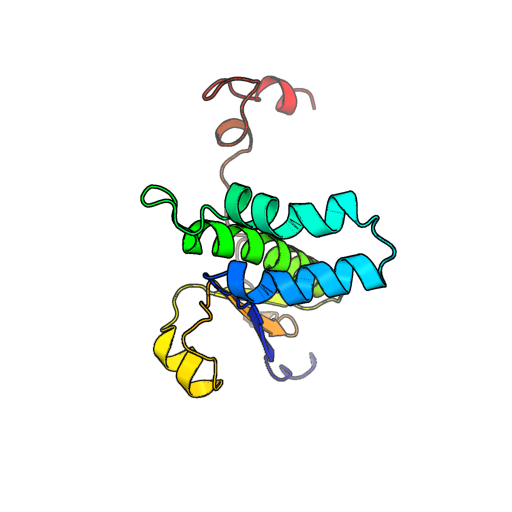CA . LYS A 1 96 ? 3.468 7.438 19.017 1.00 95.38 96 LYS A CA 1
ATOM 720 C C . LYS A 1 96 ? 2.749 6.139 18.683 1.00 95.38 96 LYS A C 1
ATOM 722 O O . LYS A 1 96 ? 2.516 5.336 19.583 1.00 95.38 96 LYS A O 1
ATOM 727 N N . VAL A 1 97 ? 2.423 5.899 17.411 1.00 93.88 97 VAL A N 1
ATOM 728 C CA . VAL A 1 97 ? 1.805 4.627 17.002 1.00 93.88 97 VAL A CA 1
ATOM 729 C C . VAL A 1 97 ? 2.782 3.464 17.187 1.00 93.88 97 VAL A C 1
ATOM 731 O O . VAL A 1 97 ? 2.391 2.435 17.739 1.00 93.88 97 VAL A O 1
ATOM 734 N N . LYS A 1 98 ? 4.061 3.638 16.823 1.00 93.94 98 LYS A N 1
A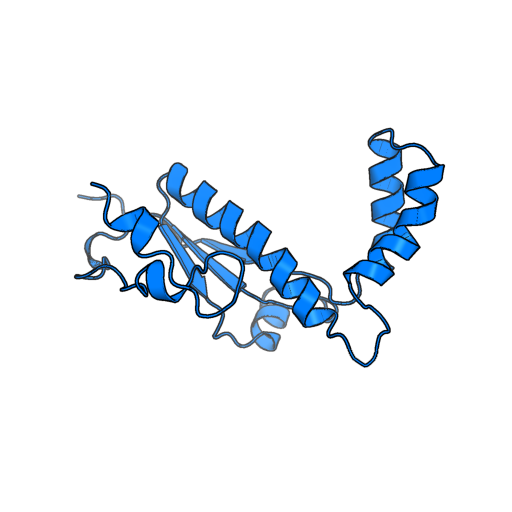TOM 735 C CA . LYS A 1 98 ? 5.115 2.644 17.080 1.00 93.94 98 LYS A CA 1
ATOM 736 C C . LYS A 1 98 ? 5.242 2.314 18.560 1.00 93.94 98 LYS A C 1
ATOM 738 O O . LYS A 1 98 ? 5.221 1.139 18.915 1.00 93.94 98 LYS A O 1
ATOM 743 N N . GLN A 1 99 ? 5.288 3.332 19.415 1.00 95.44 99 GLN A N 1
ATOM 744 C CA . GLN A 1 99 ? 5.340 3.155 20.863 1.00 95.44 99 GLN A CA 1
ATOM 745 C C . GLN A 1 99 ? 4.108 2.408 21.394 1.00 95.44 99 GLN A C 1
ATOM 747 O O . GLN A 1 99 ? 4.251 1.462 22.164 1.00 95.44 99 GLN A O 1
ATOM 752 N N . ALA A 1 100 ? 2.906 2.815 20.980 1.00 95.38 100 ALA A N 1
ATOM 753 C CA . ALA A 1 100 ? 1.656 2.241 21.471 1.00 95.38 100 ALA A CA 1
ATOM 754 C C . ALA A 1 100 ? 1.471 0.768 21.069 1.00 95.38 100 ALA A C 1
ATOM 756 O O . ALA A 1 100 ? 0.873 0.001 21.820 1.00 95.38 100 ALA A O 1
ATOM 757 N N . LEU A 1 101 ? 1.977 0.375 19.896 1.00 93.88 101 LEU A N 1
ATOM 758 C CA . LEU A 1 101 ? 1.815 -0.972 19.341 1.00 93.88 101 LEU A CA 1
ATOM 759 C C . LEU A 1 101 ? 3.078 -1.842 19.456 1.00 93.88 101 LEU A C 1
ATOM 761 O O . LEU A 1 101 ? 3.081 -2.972 18.974 1.00 93.88 101 LEU A O 1
ATOM 765 N N . GLY A 1 102 ? 4.150 -1.335 20.077 1.00 94.69 102 GLY A N 1
ATOM 766 C CA . GLY A 1 102 ? 5.419 -2.056 20.218 1.00 94.69 102 GLY A CA 1
ATOM 767 C C . GLY A 1 102 ? 6.099 -2.369 18.880 1.00 94.69 102 GLY A C 1
ATOM 768 O O . GLY A 1 102 ? 6.720 -3.421 18.732 1.00 94.69 102 GLY A O 1
ATOM 769 N N . ILE A 1 103 ? 5.954 -1.490 17.884 1.00 92.44 103 ILE A N 1
ATOM 770 C CA . ILE A 1 103 ? 6.506 -1.701 16.542 1.00 92.44 103 ILE A CA 1
ATOM 771 C C . ILE A 1 103 ? 7.992 -1.316 16.540 1.00 92.44 103 ILE A C 1
ATOM 773 O O . ILE A 1 103 ? 8.314 -0.185 16.905 1.00 92.44 103 ILE A O 1
ATOM 777 N N . PRO A 1 104 ? 8.900 -2.202 16.089 1.00 91.38 104 PRO A N 1
ATOM 778 C CA . PRO A 1 104 ? 10.323 -1.886 16.006 1.00 91.38 104 PRO A CA 1
ATOM 779 C C . PRO A 1 104 ? 10.618 -0.712 15.065 1.00 91.38 104 PRO A C 1
ATOM 781 O O . PRO A 1 104 ? 9.976 -0.576 14.021 1.00 91.38 104 PRO A O 1
ATOM 784 N N . ASP A 1 105 ? 11.670 0.054 15.364 1.00 88.31 105 ASP A N 1
ATOM 785 C CA . ASP A 1 105 ? 12.064 1.249 14.597 1.00 88.31 105 ASP A CA 1
ATOM 786 C C . ASP A 1 105 ? 12.277 0.986 13.106 1.00 88.31 105 ASP A C 1
ATOM 788 O O . ASP A 1 105 ? 11.979 1.850 12.279 1.00 88.31 105 ASP A O 1
ATOM 792 N N . ARG A 1 106 ? 12.710 -0.236 12.769 1.00 87.25 106 ARG A N 1
ATOM 793 C CA . ARG A 1 106 ? 12.887 -0.709 11.393 1.00 87.25 106 ARG A CA 1
ATOM 794 C C . ARG A 1 106 ? 11.614 -0.606 10.552 1.00 87.25 106 ARG A C 1
ATOM 796 O O . ARG A 1 106 ? 11.733 -0.604 9.344 1.00 87.25 106 ARG A O 1
ATOM 803 N N . TYR A 1 107 ? 10.406 -0.573 11.101 1.00 90.38 107 TYR A N 1
ATOM 804 C CA . TYR A 1 107 ? 9.191 -0.506 10.278 1.00 90.38 107 TYR A CA 1
ATOM 805 C C . TYR A 1 107 ? 8.697 0.920 10.129 1.00 90.38 107 TYR A C 1
ATOM 807 O O . TYR A 1 107 ? 8.774 1.696 11.073 1.00 90.38 107 TYR A O 1
ATOM 815 N N . SER A 1 108 ? 8.130 1.244 8.973 1.00 91.00 108 SER A N 1
ATOM 816 C CA . SER A 1 108 ? 7.443 2.513 8.739 1.00 91.00 108 SER A CA 1
ATOM 817 C C . SER A 1 108 ? 5.933 2.282 8.590 1.00 91.00 108 SER A C 1
ATOM 819 O O . SER A 1 108 ? 5.504 1.180 8.224 1.00 91.00 108 SER A O 1
ATOM 821 N N . ILE A 1 109 ? 5.130 3.293 8.932 1.00 92.38 109 ILE A N 1
ATOM 822 C CA . ILE A 1 109 ? 3.662 3.234 8.985 1.00 92.38 109 ILE A CA 1
ATOM 823 C C . ILE A 1 109 ? 3.084 4.178 7.921 1.00 92.38 109 ILE A C 1
ATOM 825 O O . ILE A 1 109 ? 2.771 5.327 8.233 1.00 92.38 109 ILE A O 1
ATOM 829 N N . PRO A 1 110 ? 2.932 3.722 6.665 1.00 91.75 110 PRO A N 1
ATOM 830 C CA . PRO A 1 110 ? 2.390 4.561 5.601 1.00 91.75 110 PRO A CA 1
ATOM 831 C C . PRO A 1 110 ? 0.894 4.840 5.766 1.00 91.75 110 PRO A C 1
ATOM 833 O O . PRO A 1 110 ? 0.429 5.903 5.378 1.00 91.75 110 PRO A O 1
ATOM 836 N N . VAL A 1 111 ? 0.124 3.891 6.313 1.00 93.88 111 VAL A N 1
ATOM 837 C CA . VAL A 1 111 ? -1.333 4.017 6.429 1.00 93.88 111 VAL A CA 1
ATOM 838 C C . VAL A 1 111 ? -1.883 3.190 7.590 1.00 93.88 111 VAL A C 1
ATOM 840 O O . VAL A 1 111 ? -1.502 2.035 7.797 1.00 93.88 111 VAL A O 1
ATOM 843 N N . VAL A 1 112 ? -2.837 3.770 8.315 1.00 94.31 112 VAL A N 1
ATOM 844 C CA . VAL A 1 112 ? -3.711 3.063 9.260 1.00 94.31 112 VAL A CA 1
ATOM 845 C C . VAL A 1 112 ? -5.115 3.032 8.677 1.00 94.31 112 VAL A C 1
ATOM 847 O O . VAL A 1 112 ? -5.613 4.046 8.200 1.00 94.31 112 VAL A O 1
ATOM 850 N N . VAL A 1 113 ? -5.778 1.880 8.724 1.00 95.00 113 VAL A N 1
ATOM 851 C CA . VAL A 1 113 ? -7.141 1.731 8.211 1.00 95.00 113 VAL A CA 1
ATOM 852 C C . VAL A 1 113 ? -8.094 1.483 9.372 1.00 95.00 113 VAL A C 1
ATOM 854 O O . VAL A 1 113 ? -7.975 0.480 10.077 1.00 95.00 113 VAL A O 1
ATOM 857 N N . ALA A 1 114 ? -9.051 2.392 9.560 1.00 93.38 114 ALA A N 1
ATOM 858 C CA . ALA A 1 114 ? -10.211 2.132 10.405 1.00 93.38 114 ALA A CA 1
ATOM 859 C C . ALA A 1 114 ? -11.181 1.208 9.660 1.00 93.38 114 ALA A C 1
ATOM 861 O O . ALA A 1 114 ? -11.441 1.436 8.478 1.00 93.38 114 ALA A O 1
ATOM 862 N N . LEU A 1 115 ? -11.722 0.202 10.345 1.00 94.06 115 LEU A N 1
ATOM 863 C CA . LEU A 1 115 ? -12.640 -0.800 9.807 1.00 94.06 115 LEU A CA 1
ATOM 864 C C . LEU A 1 115 ? -13.834 -0.981 10.753 1.00 94.06 115 LEU A C 1
ATOM 866 O O . LEU A 1 115 ? -13.662 -1.114 11.966 1.00 94.06 115 LEU A O 1
ATOM 870 N N . GLY A 1 116 ? -15.043 -1.049 10.202 1.00 93.25 116 GLY A N 1
ATOM 871 C CA . GLY A 1 116 ? -16.245 -1.355 10.978 1.00 93.25 116 GLY A CA 1
ATOM 872 C C . GLY A 1 116 ? -17.503 -1.419 10.122 1.00 93.25 116 GLY A C 1
ATOM 873 O O . GLY A 1 116 ? -17.443 -1.360 8.898 1.00 93.25 116 GLY A O 1
ATOM 874 N N . HIS A 1 117 ? -18.666 -1.529 10.757 1.00 92.56 117 HIS A N 1
ATOM 875 C CA . HIS A 1 117 ? -19.940 -1.423 10.048 1.00 92.56 117 HIS A CA 1
ATOM 876 C C . HIS A 1 117 ? -20.280 0.039 9.742 1.00 92.56 117 HIS A C 1
ATOM 878 O O . HIS A 1 117 ? -19.951 0.943 10.511 1.00 92.56 117 HIS A O 1
ATOM 884 N N . VAL A 1 118 ? -20.957 0.273 8.614 1.00 89.12 118 VAL A N 1
ATOM 885 C CA . VAL A 1 118 ? -21.397 1.615 8.207 1.00 89.12 118 VAL A CA 1
ATOM 886 C C . VAL A 1 118 ? -22.286 2.217 9.294 1.00 89.12 118 VAL A C 1
ATOM 888 O O . VAL A 1 118 ? -23.294 1.620 9.663 1.00 89.12 118 VAL A O 1
ATOM 891 N N . ASN A 1 119 ? -21.958 3.431 9.738 1.00 87.88 119 ASN A N 1
ATOM 892 C CA . ASN A 1 119 ? -22.884 4.270 10.488 1.00 87.88 119 ASN A CA 1
ATOM 893 C C . ASN A 1 119 ? -23.714 5.114 9.495 1.00 87.88 119 ASN A C 1
ATOM 895 O O . ASN A 1 119 ? -23.145 6.006 8.856 1.00 87.88 119 ASN A O 1
ATOM 899 N N . PRO A 1 120 ? -25.034 4.873 9.346 1.00 85.75 120 PRO A N 1
ATOM 900 C CA . PRO A 1 120 ? -25.880 5.630 8.422 1.00 85.75 120 PRO A CA 1
ATOM 901 C C . PRO A 1 120 ? -25.916 7.134 8.713 1.00 85.75 120 PRO A C 1
ATOM 903 O O . PRO A 1 120 ? -26.058 7.922 7.782 1.00 85.75 120 PRO A O 1
ATOM 906 N N . GLU A 1 121 ? -25.746 7.532 9.977 1.00 88.31 121 GLU A N 1
ATOM 907 C CA . GLU A 1 121 ? -25.768 8.935 10.412 1.00 88.31 121 GLU A CA 1
ATOM 908 C C . GLU A 1 121 ? -24.480 9.684 10.048 1.00 88.31 121 GLU A C 1
ATOM 910 O O . GLU A 1 121 ? -24.493 10.897 9.864 1.00 88.31 121 GLU A O 1
ATOM 915 N N . ALA A 1 122 ? -23.366 8.961 9.902 1.00 83.31 122 ALA A N 1
ATOM 916 C CA . ALA A 1 122 ? -22.063 9.528 9.560 1.00 83.31 122 ALA A CA 1
ATOM 917 C C . ALA A 1 122 ? -21.786 9.538 8.047 1.00 83.31 122 ALA A C 1
ATOM 919 O O . ALA A 1 122 ? -20.690 9.904 7.616 1.00 83.31 122 ALA A O 1
ATOM 920 N N . LYS A 1 123 ? -22.745 9.103 7.218 1.00 81.00 123 LYS A N 1
ATOM 921 C CA . LYS A 1 123 ? -22.552 9.033 5.769 1.00 81.00 123 LYS A CA 1
ATOM 922 C C . LYS A 1 123 ? -22.452 10.452 5.188 1.00 81.00 123 LYS A C 1
ATOM 924 O O . LYS A 1 123 ? -23.380 11.241 5.366 1.00 81.00 123 LYS A O 1
ATOM 929 N N . PRO A 1 124 ? -21.382 10.786 4.443 1.00 83.00 124 PRO A N 1
ATOM 930 C CA . PRO A 1 124 ? -21.282 12.082 3.784 1.00 83.00 124 PRO A CA 1
ATOM 931 C C . PRO A 1 124 ? -22.474 12.326 2.853 1.00 83.00 124 PRO A C 1
ATOM 933 O O . PRO A 1 124 ? -22.867 11.440 2.092 1.00 83.00 124 PRO A O 1
ATOM 936 N N . ALA A 1 125 ? -23.015 13.547 2.874 1.00 83.69 125 ALA A N 1
ATOM 937 C CA . ALA A 1 125 ? -24.174 13.920 2.059 1.00 83.69 125 ALA A CA 1
ATOM 938 C C . ALA A 1 125 ? -23.910 13.814 0.546 1.00 83.69 125 ALA A C 1
ATOM 940 O O . ALA A 1 125 ? -24.836 13.619 -0.239 1.00 83.69 125 ALA A O 1
ATOM 941 N N . LYS A 1 126 ? -22.646 13.951 0.128 1.00 88.50 126 LYS A N 1
ATOM 942 C CA . LYS A 1 126 ? -22.214 13.824 -1.265 1.00 88.50 126 LYS A CA 1
ATOM 943 C C . LYS A 1 126 ? -20.990 12.910 -1.353 1.00 88.50 126 LYS A C 1
ATOM 945 O O . LYS A 1 126 ? -20.126 12.983 -0.477 1.00 88.50 126 LYS A O 1
ATOM 950 N N . PRO A 1 127 ? -20.883 12.080 -2.405 1.00 88.00 127 PRO A N 1
ATOM 951 C CA . PRO A 1 127 ? -19.651 11.368 -2.713 1.00 88.00 127 PRO A CA 1
ATOM 952 C C . PRO A 1 127 ? -18.483 12.334 -2.918 1.00 88.00 127 PRO A C 1
ATOM 954 O O . PRO A 1 127 ? -18.666 13.481 -3.331 1.00 88.00 127 PRO A O 1
ATOM 957 N N . SER A 1 128 ? -17.270 11.848 -2.668 1.00 90.44 128 SER A N 1
ATOM 958 C CA . SER A 1 128 ? -16.063 12.599 -3.001 1.00 90.44 128 SER A CA 1
ATOM 959 C C . SER A 1 128 ? -15.944 12.752 -4.519 1.00 90.44 128 SER A C 1
ATOM 961 O O . SER A 1 128 ? -16.149 11.800 -5.271 1.00 90.44 128 SER A O 1
ATOM 963 N N . VAL A 1 129 ? -15.600 13.956 -4.968 1.00 94.69 129 VAL A N 1
ATOM 964 C CA . VAL A 1 129 ? -15.384 14.244 -6.390 1.00 94.69 129 VAL A CA 1
ATOM 965 C C . VAL A 1 129 ? -14.095 13.584 -6.890 1.00 94.69 129 VAL A C 1
ATOM 967 O O . VAL A 1 129 ? -13.188 13.278 -6.110 1.00 94.69 129 VAL A O 1
ATOM 970 N N . ARG A 1 130 ? -14.018 13.324 -8.194 1.00 93.94 130 ARG A N 1
ATOM 971 C CA . ARG A 1 130 ? -12.818 12.835 -8.884 1.00 93.94 130 ARG A CA 1
ATOM 972 C C . ARG A 1 130 ? -12.582 13.696 -10.116 1.00 93.94 130 ARG A C 1
ATOM 974 O O . ARG A 1 130 ? -13.548 14.186 -10.699 1.00 93.94 130 ARG A O 1
ATOM 981 N N . PHE A 1 131 ? -11.320 13.850 -10.508 1.00 92.31 131 PHE A N 1
ATOM 982 C CA . PHE A 1 131 ? -10.992 14.393 -11.824 1.00 92.31 131 PHE A CA 1
ATOM 983 C C . PHE A 1 131 ? -11.619 13.517 -12.917 1.00 92.31 131 PHE A C 1
ATOM 985 O O . PHE A 1 131 ? -11.704 12.294 -12.740 1.00 92.31 131 PHE A O 1
ATOM 992 N N . PRO A 1 132 ? -12.071 14.105 -14.036 1.00 90.06 132 PRO A N 1
ATOM 993 C CA . PRO A 1 132 ? -12.584 13.319 -15.142 1.00 90.06 132 PRO A CA 1
ATOM 994 C C . PRO A 1 132 ? -11.457 12.456 -15.739 1.00 90.06 132 PRO A C 1
ATOM 996 O O . PRO A 1 132 ? -10.310 12.904 -15.818 1.00 90.06 132 PRO A O 1
ATOM 999 N N . PRO A 1 133 ? -11.756 11.233 -16.216 1.00 88.75 133 PRO A N 1
ATOM 1000 C CA . PRO A 1 133 ? -10.744 10.342 -16.783 1.00 88.75 133 PRO A CA 1
ATOM 1001 C C . PRO A 1 133 ? -9.893 10.983 -17.889 1.00 88.75 133 PRO A C 1
ATOM 1003 O O . PRO A 1 133 ? -8.698 10.720 -17.971 1.00 88.75 133 PRO A O 1
ATOM 1006 N N . SER A 1 134 ? -10.479 11.874 -18.694 1.00 89.00 134 SER A N 1
ATOM 1007 C CA . SER A 1 134 ? -9.804 12.592 -19.783 1.00 89.00 134 SER A CA 1
ATOM 1008 C C . SER A 1 134 ? -8.679 13.541 -19.346 1.00 89.00 134 SER A C 1
ATOM 1010 O O . SER A 1 134 ? -7.939 14.007 -20.214 1.00 89.00 134 SER A O 1
ATOM 1012 N N . GLU A 1 135 ? -8.585 13.861 -18.050 1.00 90.25 135 GLU A N 1
ATOM 1013 C CA . GLU A 1 135 ? -7.522 14.684 -17.448 1.00 90.25 135 GLU A CA 1
ATOM 1014 C C . GLU A 1 135 ? -6.404 13.848 -16.806 1.00 90.25 135 GLU A C 1
ATOM 1016 O O . GLU A 1 135 ? -5.314 14.364 -16.573 1.00 90.25 135 GLU A O 1
ATOM 1021 N N . ILE A 1 136 ? -6.660 12.568 -16.518 1.00 91.88 136 ILE A N 1
ATOM 1022 C CA . ILE A 1 136 ? -5.730 11.691 -15.786 1.00 91.88 136 ILE A CA 1
ATOM 1023 C C . ILE A 1 136 ? -5.109 10.636 -16.703 1.00 91.88 136 ILE A C 1
ATOM 1025 O O . ILE A 1 136 ? -3.943 10.276 -16.544 1.00 91.88 136 ILE A O 1
ATOM 1029 N N . PHE A 1 137 ? -5.879 10.134 -17.666 1.00 90.38 137 PHE A N 1
ATOM 1030 C CA . PHE A 1 137 ? -5.460 9.085 -18.581 1.00 90.38 137 PHE A CA 1
ATOM 1031 C C . PHE A 1 137 ? -5.215 9.669 -19.977 1.00 90.38 137 PHE A C 1
ATOM 1033 O O . PHE A 1 137 ? -6.055 10.397 -20.516 1.00 90.38 137 PHE A O 1
ATOM 1040 N N . PHE A 1 138 ? -4.069 9.323 -20.566 1.00 91.50 138 PHE A N 1
ATOM 1041 C CA . PHE A 1 138 ? -3.622 9.837 -21.861 1.00 91.50 138 PHE A CA 1
ATOM 1042 C C . PHE A 1 138 ? -3.322 8.711 -22.860 1.00 91.50 138 PHE A C 1
ATOM 1044 O O . PHE A 1 138 ? -2.904 7.621 -22.470 1.00 91.50 138 PHE A O 1
ATOM 1051 N N . ASP A 1 139 ? -3.511 8.985 -24.151 1.00 90.19 139 ASP A N 1
ATOM 1052 C CA . ASP A 1 139 ? -3.265 8.045 -25.251 1.00 90.19 139 ASP A CA 1
ATOM 1053 C C . ASP A 1 139 ? -1.793 8.057 -25.678 1.00 90.19 139 ASP A C 1
ATOM 1055 O O . ASP A 1 139 ? -1.377 8.895 -26.475 1.00 90.19 139 ASP A O 1
ATOM 1059 N N . GLY A 1 140 ? -0.980 7.159 -25.119 1.00 90.25 140 GLY A N 1
ATOM 1060 C CA . GLY A 1 140 ? 0.422 6.949 -25.504 1.00 90.25 140 GLY A CA 1
ATOM 1061 C C . GLY A 1 140 ? 1.404 8.072 -25.127 1.00 90.25 140 GLY A C 1
ATOM 1062 O O . GLY A 1 140 ? 2.567 7.785 -24.849 1.00 90.25 140 GLY A O 1
ATOM 1063 N N . LYS A 1 141 ? 0.966 9.336 -25.077 1.00 91.50 141 LYS A N 1
ATOM 1064 C CA . LYS A 1 141 ? 1.772 10.511 -24.710 1.00 91.50 141 LYS A CA 1
ATOM 1065 C C . LYS A 1 141 ? 1.051 11.394 -23.700 1.00 91.50 141 LYS A C 1
ATOM 1067 O O . LYS A 1 141 ? -0.149 11.622 -23.810 1.00 91.50 141 LYS A O 1
ATOM 1072 N N . PHE A 1 142 ? 1.802 11.946 -22.746 1.00 91.50 142 PHE A N 1
ATOM 1073 C CA . PHE A 1 142 ? 1.270 12.882 -21.754 1.00 91.50 142 PHE A CA 1
ATOM 1074 C C . PHE A 1 142 ? 0.576 14.078 -22.426 1.00 91.50 142 PHE A C 1
ATOM 1076 O O . PHE A 1 142 ? 1.104 14.651 -23.379 1.00 91.50 142 PHE A O 1
ATOM 1083 N N . GLY A 1 143 ? -0.611 14.445 -21.936 1.00 88.94 143 GLY A N 1
ATOM 1084 C CA . GLY A 1 143 ? -1.428 15.532 -22.484 1.00 88.94 143 GLY A CA 1
ATOM 1085 C C . GLY A 1 143 ? -2.313 15.144 -23.677 1.00 88.94 143 GLY A C 1
ATOM 1086 O O . GLY A 1 143 ? -3.227 15.894 -24.020 1.00 88.94 143 GLY A O 1
ATOM 1087 N N . GLN A 1 144 ? -2.116 13.971 -24.288 1.00 90.06 144 GLN A N 1
ATOM 1088 C CA . GLN A 1 144 ? -2.980 13.493 -25.367 1.00 90.06 144 GLN A CA 1
ATOM 1089 C C . GLN A 1 144 ? -4.263 12.890 -24.786 1.00 90.06 144 GLN A C 1
ATOM 1091 O O . GLN A 1 144 ? -4.294 11.736 -24.367 1.00 90.06 144 GLN A O 1
ATOM 1096 N N . SER A 1 145 ? -5.324 13.693 -24.718 1.00 84.88 145 SER A N 1
ATOM 1097 C CA . SER A 1 145 ? -6.562 13.311 -24.034 1.00 84.88 145 SER A CA 1
ATOM 1098 C C . SER A 1 145 ? -7.264 12.097 -24.657 1.00 84.88 145 SER A C 1
ATOM 1100 O O . SER A 1 145 ? -7.350 11.960 -25.878 1.00 84.88 145 SER A O 1
ATOM 1102 N N . LEU A 1 146 ? -7.855 11.261 -23.798 1.00 85.12 146 LEU A N 1
ATOM 1103 C CA . LEU A 1 146 ? -8.680 10.114 -24.181 1.00 85.12 146 LEU A CA 1
ATOM 1104 C C . LEU A 1 146 ? -10.142 10.460 -24.514 1.00 85.12 146 LEU A C 1
ATOM 1106 O O . LEU A 1 146 ? -10.940 9.539 -24.630 1.00 85.12 146 LEU A O 1
ATOM 1110 N N . LYS A 1 147 ? -10.527 11.739 -24.672 1.00 82.69 147 LYS A N 1
ATOM 1111 C CA . LYS A 1 147 ? -11.931 12.136 -24.953 1.00 82.69 147 LYS A CA 1
ATOM 1112 C C . LYS A 1 147 ? -12.604 11.286 -26.037 1.00 82.69 147 LYS A C 1
ATOM 1114 O O . LYS A 1 147 ? -13.689 10.768 -25.808 1.00 82.69 147 LYS A O 1
ATOM 1119 N N . LYS A 1 148 ? -11.878 11.002 -27.126 1.00 81.12 148 LYS A N 1
ATOM 1120 C CA . LYS A 1 148 ? -12.335 10.133 -28.225 1.00 81.12 148 LYS A CA 1
ATOM 1121 C C . LYS A 1 148 ? -12.864 8.754 -27.789 1.00 81.12 148 LYS A C 1
ATOM 1123 O O . LYS A 1 148 ? -13.679 8.191 -28.495 1.00 81.12 148 LYS A O 1
ATOM 1128 N N . PHE A 1 149 ? -12.413 8.213 -26.654 1.00 77.56 149 PHE A N 1
ATOM 1129 C CA . PHE A 1 149 ? -12.856 6.919 -26.117 1.00 77.56 149 PHE A CA 1
ATOM 1130 C C . PHE A 1 149 ? -14.077 7.019 -25.190 1.00 77.56 149 PHE A C 1
ATOM 1132 O O . PHE A 1 149 ? -14.679 6.001 -24.859 1.00 77.56 149 PHE A O 1
ATOM 1139 N N . PHE A 1 150 ? -14.419 8.2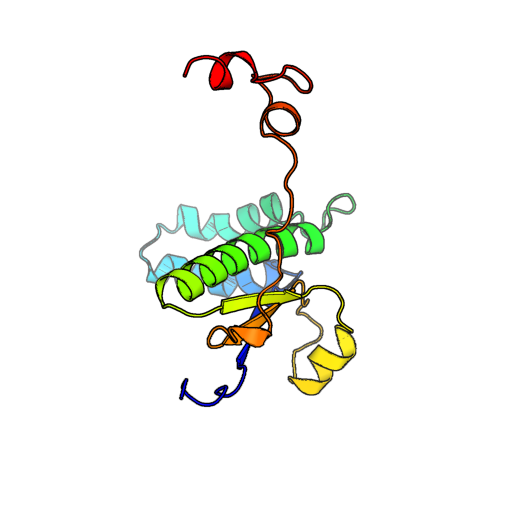21 -24.726 1.00 77.00 150 PHE A N 1
ATOM 1140 C CA . PHE A 1 150 ? -15.540 8.460 -23.814 1.00 77.00 150 PHE A CA 1
ATOM 1141 C C . PHE A 1 150 ? -16.744 9.117 -24.505 1.00 77.00 150 PHE A C 1
ATOM 1143 O O . PHE A 1 150 ? -17.836 9.075 -23.943 1.00 77.00 150 PHE A O 1
ATOM 1150 N N . ASP A 1 151 ? -16.557 9.669 -25.708 1.00 67.44 151 ASP A N 1
ATOM 1151 C CA . ASP A 1 151 ? -17.602 10.322 -26.509 1.00 67.44 151 ASP A CA 1
ATOM 1152 C C . ASP A 1 151 ? -18.443 9.329 -27.359 1.00 67.44 151 ASP A C 1
ATOM 1154 O O . ASP A 1 151 ? -19.452 9.723 -27.935 1.00 67.44 151 ASP A O 1
ATOM 1158 N N . GLU A 1 152 ? -18.079 8.038 -27.428 1.00 53.53 152 GLU A N 1
ATOM 1159 C CA . GLU A 1 152 ? -18.776 6.995 -28.220 1.00 53.53 152 GLU A CA 1
ATOM 1160 C C . GLU A 1 152 ? -19.891 6.241 -27.453 1.00 53.53 152 GLU A C 1
ATOM 1162 O O . GLU A 1 152 ? -20.016 5.020 -27.559 1.00 53.53 152 GLU A O 1
ATOM 1167 N N . LYS A 1 153 ? -20.730 6.931 -26.671 1.00 47.66 153 LYS A N 1
ATOM 1168 C CA . LYS A 1 153 ? -21.923 6.313 -26.055 1.00 47.66 153 LYS A CA 1
ATOM 1169 C C . LYS A 1 153 ? -23.232 6.925 -26.518 1.00 47.66 153 LYS A C 1
ATOM 1171 O O . LYS A 1 153 ? -23.338 8.167 -26.491 1.00 47.66 153 LYS A O 1
#